Protein AF-A0A7W0J2F4-F1 (afdb_monomer_lite)

Foldseek 3Di:
DDDDPVVVVVVVVVVVVVVVVPPDPPPPPPPPDDPPQPVQLVVLQVQLVVCVVVVVNVSNLVSLVSSCVRVVPDPPSVVSNVVD

Radius of gyration: 29.76 Å; chains: 1; bounding box: 33×39×85 Å

Structure (mmCIF, N/CA/C/O backbone):
data_AF-A0A7W0J2F4-F1
#
_entry.id   AF-A0A7W0J2F4-F1
#
loop_
_atom_site.group_PDB
_atom_site.id
_atom_site.type_symbol
_atom_site.label_atom_id
_atom_site.label_alt_id
_atom_site.label_comp_id
_atom_site.label_asym_id
_atom_site.label_entity_id
_atom_site.label_seq_id
_atom_site.pdbx_PDB_ins_code
_atom_site.Cartn_x
_atom_site.Cartn_y
_atom_site.Cartn_z
_atom_site.occupancy
_atom_site.B_iso_or_equiv
_atom_site.auth_seq_id
_atom_site.auth_comp_id
_atom_site.auth_asym_id
_atom_site.auth_atom_id
_atom_site.pdbx_PDB_model_num
ATOM 1 N N . MET A 1 1 ? -20.545 29.323 -71.226 1.00 47.50 1 MET A N 1
ATOM 2 C CA . MET A 1 1 ? -21.030 27.932 -71.082 1.00 47.50 1 MET A CA 1
ATOM 3 C C . MET A 1 1 ? -19.883 26.955 -71.375 1.00 47.50 1 MET A C 1
ATOM 5 O O . MET A 1 1 ? -19.941 26.234 -72.353 1.00 47.50 1 MET A O 1
ATOM 9 N N . TRP A 1 2 ? -18.797 26.984 -70.589 1.00 51.59 2 TRP A N 1
ATOM 10 C CA . TRP A 1 2 ? -17.724 25.970 -70.619 1.00 51.59 2 TRP A CA 1
ATOM 11 C C . TRP A 1 2 ? -16.774 26.224 -69.441 1.00 51.59 2 TRP A C 1
ATOM 13 O O . TRP A 1 2 ? -15.695 26.798 -69.566 1.00 51.59 2 TRP A O 1
ATOM 23 N N . HIS A 1 3 ? -17.224 25.884 -68.242 1.00 56.62 3 HIS A N 1
ATOM 24 C CA . HIS A 1 3 ? -16.326 25.791 -67.106 1.00 56.62 3 HIS A CA 1
ATOM 25 C C . HIS A 1 3 ? -16.685 24.534 -66.332 1.00 56.62 3 HIS A C 1
ATOM 27 O O . HIS A 1 3 ? -17.850 24.271 -66.054 1.00 56.62 3 HIS A O 1
ATOM 33 N N . ASN A 1 4 ? -15.637 23.809 -65.959 1.00 61.62 4 ASN A N 1
ATOM 34 C CA . ASN A 1 4 ? -15.591 23.019 -64.740 1.00 61.62 4 ASN A CA 1
ATOM 35 C C . ASN A 1 4 ? -15.874 21.508 -64.775 1.00 61.62 4 ASN A C 1
ATOM 37 O O . ASN A 1 4 ? -15.805 20.881 -63.726 1.00 61.62 4 ASN A O 1
ATOM 41 N N . ASN A 1 5 ? -16.026 20.859 -65.933 1.00 60.28 5 ASN A N 1
ATOM 42 C CA . ASN A 1 5 ? -16.116 19.385 -65.952 1.00 60.28 5 ASN A CA 1
ATOM 43 C C . ASN A 1 5 ? -14.804 18.700 -65.523 1.00 60.28 5 ASN A C 1
ATOM 45 O O . ASN A 1 5 ? -14.832 17.661 -64.869 1.00 60.28 5 ASN A O 1
ATOM 49 N N . ASN A 1 6 ? -13.644 19.296 -65.821 1.00 63.78 6 ASN A N 1
ATOM 50 C CA . ASN A 1 6 ? -12.349 18.719 -65.442 1.00 63.78 6 ASN A CA 1
ATOM 51 C C . ASN A 1 6 ? -12.035 18.848 -63.943 1.00 63.78 6 ASN A C 1
ATOM 53 O O . ASN A 1 6 ? -11.341 17.985 -63.410 1.00 63.78 6 ASN A O 1
ATOM 57 N N . MET A 1 7 ? -12.535 19.882 -63.255 1.00 68.81 7 MET A N 1
ATOM 58 C CA . MET A 1 7 ? -12.333 20.029 -61.809 1.00 68.81 7 MET A CA 1
ATOM 59 C C . MET A 1 7 ? -13.228 19.060 -61.042 1.00 68.81 7 MET A C 1
ATOM 61 O O . MET A 1 7 ? -12.728 18.346 -60.181 1.00 68.81 7 MET A O 1
ATOM 65 N N . TYR A 1 8 ? -14.508 18.945 -61.417 1.00 72.75 8 TYR A N 1
ATOM 66 C CA . TYR A 1 8 ? -15.405 17.953 -60.821 1.00 72.75 8 TYR A CA 1
ATOM 67 C C . TYR A 1 8 ? -14.952 16.525 -61.122 1.00 72.75 8 TYR A C 1
ATOM 69 O O . TYR A 1 8 ? -14.987 15.698 -60.224 1.00 72.75 8 TYR A O 1
ATOM 77 N N . ARG A 1 9 ? -14.423 16.237 -62.322 1.00 68.75 9 ARG A N 1
ATOM 78 C CA . ARG A 1 9 ? -13.831 14.925 -62.638 1.00 68.75 9 ARG A CA 1
ATOM 79 C C . ARG A 1 9 ? -12.624 14.609 -61.756 1.00 68.75 9 ARG A C 1
ATOM 81 O O . ARG A 1 9 ? -12.482 13.477 -61.316 1.00 68.75 9 ARG A O 1
ATOM 88 N N . LYS A 1 10 ? -11.766 15.595 -61.476 1.00 68.94 10 LYS A N 1
ATOM 89 C CA . LYS A 1 10 ? -10.640 15.424 -60.544 1.00 68.94 10 LYS A CA 1
ATOM 90 C C . LYS A 1 10 ? -11.134 15.210 -59.112 1.00 68.94 10 LYS A C 1
ATOM 92 O O . LYS A 1 10 ? -10.687 14.275 -58.466 1.00 68.94 10 LYS A O 1
ATOM 97 N N . ILE A 1 11 ? -12.095 16.007 -58.647 1.00 70.69 11 ILE A N 1
ATOM 98 C CA . ILE A 1 11 ? -12.681 15.874 -57.304 1.00 70.69 11 ILE A CA 1
ATOM 99 C C . ILE A 1 11 ? -13.357 14.505 -57.138 1.00 70.69 11 ILE A C 1
ATOM 101 O O . ILE A 1 11 ? -13.126 13.831 -56.140 1.00 70.69 11 ILE A O 1
ATOM 105 N N . LEU A 1 12 ? -14.107 14.049 -58.144 1.00 72.56 12 LEU A N 1
ATOM 106 C CA . LEU A 1 12 ? -14.810 12.763 -58.153 1.00 72.56 12 LEU A CA 1
ATOM 107 C C . LEU A 1 12 ? -13.847 11.563 -58.146 1.00 72.56 12 LEU A C 1
ATOM 109 O O . LEU A 1 12 ? -14.196 10.511 -57.622 1.00 72.56 12 LEU A O 1
ATOM 113 N N . LEU A 1 13 ? -12.619 11.731 -58.654 1.00 70.62 13 LEU A N 1
ATOM 114 C CA . LEU A 1 13 ? -11.566 10.708 -58.602 1.00 70.62 13 LEU A CA 1
ATOM 115 C C . LEU A 1 13 ? -10.730 10.741 -57.308 1.00 70.62 13 LEU A C 1
ATOM 117 O O . LEU A 1 13 ? -10.169 9.716 -56.936 1.00 70.62 13 LEU A O 1
ATOM 121 N N . ILE A 1 14 ? -10.644 11.879 -56.611 1.00 71.88 14 ILE A N 1
ATOM 122 C CA . ILE A 1 14 ? -9.829 12.037 -55.388 1.00 71.88 14 ILE A CA 1
ATOM 123 C C . ILE A 1 14 ? -10.634 11.698 -54.120 1.00 71.88 14 ILE A C 1
ATOM 125 O O . ILE A 1 14 ? -10.084 11.155 -53.163 1.00 71.88 14 ILE A O 1
ATOM 129 N N . LEU A 1 15 ? -11.947 11.952 -54.122 1.00 71.00 15 LEU A N 1
ATOM 130 C CA . LEU A 1 15 ? -12.839 11.707 -52.981 1.00 71.00 15 LEU A CA 1
ATOM 131 C C . LEU A 1 15 ? -12.850 10.250 -52.459 1.00 71.00 15 LEU A C 1
ATOM 133 O O . LEU A 1 15 ? -12.813 10.072 -51.243 1.00 71.00 15 LEU A O 1
ATOM 137 N N . PRO A 1 16 ? -12.859 9.202 -53.312 1.00 68.69 16 PRO A N 1
ATOM 138 C CA . PRO A 1 16 ? -12.859 7.826 -52.825 1.00 68.69 16 PRO A CA 1
ATOM 139 C C . PRO A 1 16 ? -11.498 7.399 -52.264 1.00 68.69 16 PRO A C 1
ATOM 141 O O . PRO A 1 16 ? -11.458 6.575 -51.359 1.00 68.69 16 PRO A O 1
ATOM 144 N N . VAL A 1 17 ? -10.391 7.990 -52.734 1.00 66.94 17 VAL A N 1
ATOM 145 C CA . VAL A 1 17 ? -9.028 7.679 -52.260 1.00 66.94 17 VAL A CA 1
ATOM 146 C C . VAL A 1 17 ? -8.830 8.118 -50.806 1.00 66.94 17 VAL A C 1
ATOM 148 O O . VAL A 1 17 ? -8.153 7.433 -50.046 1.00 66.94 17 VAL A O 1
ATOM 151 N N . LEU A 1 18 ? -9.486 9.204 -50.386 1.00 64.44 18 LEU A N 1
ATOM 152 C CA . LEU A 1 18 ? -9.470 9.672 -48.996 1.00 64.44 18 LEU A CA 1
ATOM 153 C C . LEU A 1 18 ? -10.225 8.736 -48.036 1.00 64.44 18 LEU A C 1
ATOM 155 O O . LEU A 1 18 ? -9.897 8.691 -46.854 1.00 64.44 18 LEU A O 1
ATOM 159 N N . PHE A 1 19 ? -11.189 7.952 -48.531 1.00 62.72 19 PHE A N 1
ATOM 160 C CA . PHE A 1 19 ? -11.955 7.008 -47.708 1.00 62.72 19 PHE A CA 1
ATOM 161 C C . PHE A 1 19 ? -11.224 5.680 -47.454 1.00 62.72 19 PHE A C 1
ATOM 163 O O . PHE A 1 19 ? -11.503 5.016 -46.457 1.00 62.72 19 PHE A O 1
ATOM 170 N N . VAL A 1 20 ? -10.259 5.295 -48.300 1.00 63.88 20 VAL A N 1
ATOM 171 C CA . VAL A 1 20 ? -9.546 4.004 -48.166 1.00 63.88 20 VAL A CA 1
ATOM 172 C C . VAL A 1 20 ? -8.499 4.020 -47.041 1.00 63.88 20 VAL A C 1
ATOM 174 O O . VAL A 1 20 ? -8.115 2.967 -46.541 1.00 63.88 20 VAL A O 1
ATOM 177 N N . PHE A 1 21 ?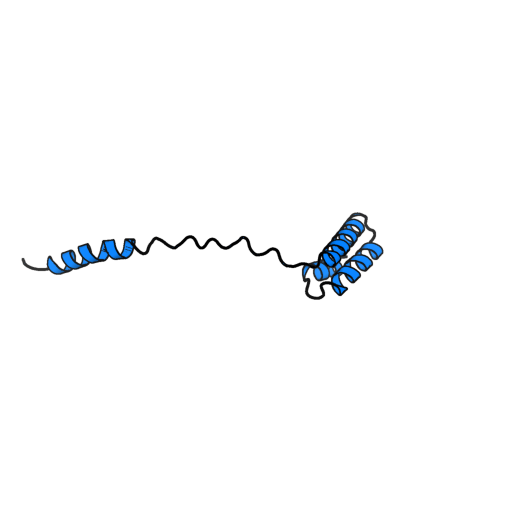 -8.088 5.197 -46.561 1.00 60.91 21 PHE A N 1
ATOM 178 C CA . PHE A 1 21 ? -7.187 5.321 -45.406 1.00 60.91 21 PHE A CA 1
ATOM 179 C C . PHE A 1 21 ? -7.888 5.137 -44.049 1.00 60.91 21 PHE A C 1
ATOM 181 O O . PHE A 1 21 ? -7.233 5.188 -43.011 1.00 60.91 21 PHE A O 1
ATOM 188 N N . SER A 1 22 ? -9.206 4.897 -44.031 1.00 66.31 22 SER A N 1
ATOM 189 C CA . SER A 1 22 ? -9.971 4.752 -42.785 1.00 66.31 22 SER A CA 1
ATOM 190 C C . SER A 1 22 ? -9.797 3.398 -42.085 1.00 66.31 22 SER A C 1
ATOM 192 O O . SER A 1 22 ? -10.283 3.239 -40.963 1.00 66.31 22 SER A O 1
ATOM 194 N N . CYS A 1 23 ? -9.110 2.419 -42.682 1.00 64.38 23 CYS A N 1
ATOM 195 C CA . CYS A 1 23 ? -8.704 1.225 -41.943 1.00 64.38 23 CYS A CA 1
ATOM 196 C C . CYS A 1 23 ? -7.475 1.549 -41.090 1.00 64.38 23 CYS A C 1
ATOM 198 O O . CYS A 1 23 ? -6.348 1.204 -41.441 1.00 64.38 23 CYS A O 1
ATOM 200 N N . ALA A 1 24 ? -7.702 2.197 -39.946 1.00 73.44 24 ALA A N 1
ATOM 201 C CA . ALA A 1 24 ? -6.744 2.124 -38.857 1.00 73.44 24 ALA A CA 1
ATOM 202 C C . ALA A 1 24 ? -6.593 0.635 -38.494 1.00 73.44 24 ALA A C 1
ATOM 204 O O . ALA A 1 24 ? -7.605 -0.019 -38.214 1.00 73.44 24 ALA A O 1
ATOM 205 N N . PRO A 1 25 ? -5.382 0.054 -38.532 1.00 65.31 25 PRO A N 1
ATOM 206 C CA . PRO A 1 25 ? -5.193 -1.263 -37.957 1.00 65.31 25 PRO A CA 1
ATOM 207 C C . PRO A 1 25 ? -5.619 -1.174 -36.493 1.00 65.31 25 PRO A C 1
ATOM 209 O O . PRO A 1 25 ? -5.189 -0.274 -35.771 1.00 65.31 25 PRO A O 1
ATOM 212 N N . ILE A 1 26 ? -6.483 -2.094 -36.060 1.00 64.88 26 ILE A N 1
ATOM 213 C CA . ILE A 1 26 ? -6.698 -2.341 -34.637 1.00 64.88 26 ILE A CA 1
ATOM 214 C C . ILE A 1 26 ? -5.331 -2.771 -34.113 1.00 64.88 26 ILE A C 1
ATOM 216 O O . ILE A 1 26 ? -4.926 -3.924 -34.276 1.00 64.88 26 ILE A O 1
ATOM 220 N N . PHE A 1 27 ? -4.583 -1.820 -33.557 1.00 64.38 27 PHE A N 1
ATOM 221 C CA . PHE A 1 27 ? -3.433 -2.125 -32.735 1.00 64.38 27 PHE A CA 1
ATOM 222 C C . PHE A 1 27 ? -4.024 -2.896 -31.564 1.00 64.38 27 PHE A C 1
ATOM 224 O O . PHE A 1 27 ? -4.671 -2.319 -30.691 1.00 64.38 27 PHE A O 1
ATOM 231 N N . ARG A 1 28 ? -3.906 -4.227 -31.600 1.00 61.09 28 ARG A N 1
ATOM 232 C CA . ARG A 1 28 ? -4.086 -5.015 -30.392 1.00 61.09 28 ARG A CA 1
ATOM 233 C C . ARG A 1 28 ? -2.948 -4.566 -29.489 1.00 61.09 28 ARG A C 1
ATOM 235 O O . ARG A 1 28 ? -1.848 -5.095 -29.588 1.00 61.09 28 ARG A O 1
ATOM 242 N N . THR A 1 29 ? -3.185 -3.539 -28.677 1.00 67.25 29 THR A N 1
ATOM 243 C CA . THR A 1 29 ? -2.418 -3.388 -27.452 1.00 67.25 29 THR A CA 1
ATOM 244 C C . THR A 1 29 ? -2.613 -4.718 -26.750 1.00 67.25 29 THR A C 1
ATOM 246 O O . THR A 1 29 ? -3.752 -5.075 -26.426 1.00 67.25 29 THR A O 1
ATOM 249 N N . GLU A 1 30 ? -1.542 -5.489 -26.583 1.00 69.81 30 GLU A N 1
ATOM 250 C CA . GLU A 1 30 ? -1.558 -6.499 -25.536 1.00 69.81 30 GLU A CA 1
ATOM 251 C C . GLU A 1 30 ? -2.090 -5.804 -24.274 1.00 69.81 30 GLU A C 1
ATOM 253 O O . GLU A 1 30 ? -1.797 -4.611 -24.082 1.00 69.81 30 GLU A O 1
ATOM 258 N N . PRO A 1 31 ? -2.959 -6.466 -23.483 1.00 70.25 31 PRO A N 1
ATOM 259 C CA . PRO A 1 31 ? -3.367 -5.917 -22.199 1.00 70.25 31 PRO A CA 1
ATOM 260 C C . PRO A 1 31 ? -2.106 -5.383 -21.527 1.00 70.25 31 PRO A C 1
ATOM 262 O O . PRO A 1 31 ? -1.097 -6.089 -21.601 1.00 70.25 31 PRO A O 1
ATOM 265 N N . PRO A 1 32 ? -2.124 -4.148 -20.989 1.00 67.62 32 PRO A N 1
ATOM 266 C CA . PRO A 1 32 ? -0.930 -3.563 -20.399 1.00 67.62 32 PRO A CA 1
ATOM 267 C C . PRO A 1 32 ? -0.279 -4.632 -19.533 1.00 67.62 32 PRO A C 1
ATOM 269 O O . PRO A 1 32 ? -0.967 -5.218 -18.691 1.00 67.62 32 PRO A O 1
ATOM 272 N N . GLU A 1 33 ? 0.979 -4.955 -19.848 1.00 66.56 33 GLU A N 1
ATOM 273 C CA . GLU A 1 33 ? 1.741 -5.964 -19.124 1.00 66.56 33 GLU A CA 1
ATOM 274 C C . GLU A 1 33 ? 1.536 -5.678 -17.641 1.00 66.56 33 GLU A C 1
ATOM 276 O O . GLU A 1 33 ? 1.708 -4.534 -17.198 1.00 66.56 33 GLU A O 1
ATOM 281 N N . SER A 1 34 ? 1.018 -6.668 -16.907 1.00 70.50 34 SER A N 1
ATOM 282 C CA . SER A 1 34 ? 0.749 -6.479 -15.488 1.00 70.50 34 SER A CA 1
ATOM 283 C C . SER A 1 34 ? 2.045 -5.983 -14.859 1.00 70.50 34 SER A C 1
ATOM 285 O O . SER A 1 34 ? 3.066 -6.635 -15.093 1.00 70.50 34 SER A O 1
ATOM 287 N N . PRO A 1 35 ? 2.036 -4.858 -14.121 1.00 72.06 35 PRO A N 1
ATOM 288 C CA . PRO A 1 35 ? 3.260 -4.343 -13.536 1.00 72.06 35 PRO A CA 1
ATOM 289 C C . PRO A 1 35 ? 3.954 -5.476 -12.785 1.00 72.06 35 PRO A C 1
ATOM 291 O O . PRO A 1 35 ? 3.300 -6.199 -12.028 1.00 72.06 35 PRO A O 1
ATOM 294 N N . ASP A 1 36 ? 5.246 -5.662 -13.059 1.00 82.88 36 ASP A N 1
ATOM 295 C CA . ASP A 1 36 ? 6.067 -6.687 -12.420 1.00 82.88 36 ASP A CA 1
ATOM 296 C C . ASP A 1 36 ? 6.310 -6.279 -10.965 1.00 82.88 36 ASP A C 1
ATOM 298 O O . ASP A 1 36 ? 7.321 -5.677 -10.605 1.00 82.88 36 ASP A O 1
ATOM 302 N N . ILE A 1 37 ? 5.287 -6.489 -10.139 1.00 84.88 37 ILE A N 1
ATOM 303 C CA . ILE A 1 37 ? 5.336 -6.237 -8.707 1.00 84.88 37 ILE A CA 1
ATOM 304 C C . ILE A 1 37 ? 5.980 -7.469 -8.070 1.00 84.88 37 ILE A C 1
ATOM 306 O O . ILE A 1 37 ? 5.451 -8.576 -8.235 1.00 84.88 37 ILE A O 1
ATOM 310 N N . PRO A 1 38 ? 7.065 -7.306 -7.290 1.00 94.44 38 PRO A N 1
ATOM 311 C CA . PRO A 1 38 ? 7.641 -8.411 -6.542 1.00 94.44 38 PRO A CA 1
ATOM 312 C C . PRO A 1 38 ? 6.566 -9.080 -5.680 1.00 94.44 38 PRO A C 1
ATOM 314 O O . PRO A 1 38 ? 5.891 -8.423 -4.881 1.00 94.44 38 PRO A O 1
ATOM 317 N N . LYS A 1 39 ? 6.387 -10.395 -5.835 1.00 95.44 39 LYS A N 1
ATOM 318 C CA . LYS A 1 39 ? 5.319 -11.146 -5.151 1.00 95.44 39 LYS A CA 1
ATOM 319 C C . LYS A 1 39 ? 5.423 -11.012 -3.636 1.00 95.44 39 LYS A C 1
ATOM 321 O O . LYS A 1 39 ? 4.411 -10.914 -2.951 1.00 95.44 39 LYS A O 1
ATOM 326 N N . GLU A 1 40 ? 6.646 -10.958 -3.128 1.00 97.12 40 GLU A N 1
ATOM 327 C CA . GLU A 1 40 ? 6.968 -10.767 -1.721 1.00 97.12 40 GLU A CA 1
ATOM 328 C C . GLU A 1 40 ? 6.556 -9.367 -1.235 1.00 97.12 40 GLU A C 1
ATOM 330 O O . GLU A 1 40 ? 5.982 -9.245 -0.154 1.00 97.12 40 GLU A O 1
ATOM 335 N N . ALA A 1 41 ? 6.754 -8.319 -2.047 1.00 97.69 41 ALA A N 1
ATOM 336 C CA . ALA A 1 41 ? 6.264 -6.974 -1.727 1.00 97.69 41 ALA A CA 1
ATOM 337 C C . ALA A 1 41 ? 4.732 -6.957 -1.649 1.00 97.69 41 ALA A C 1
ATOM 339 O O . ALA A 1 41 ? 4.158 -6.418 -0.702 1.00 97.69 41 ALA A O 1
ATOM 340 N N . TYR A 1 42 ? 4.066 -7.596 -2.614 1.00 96.75 42 TYR A N 1
ATOM 341 C CA . TYR A 1 42 ? 2.608 -7.695 -2.641 1.00 96.75 42 TYR A CA 1
ATOM 342 C C . TYR A 1 42 ? 2.050 -8.505 -1.461 1.00 96.75 42 TYR A C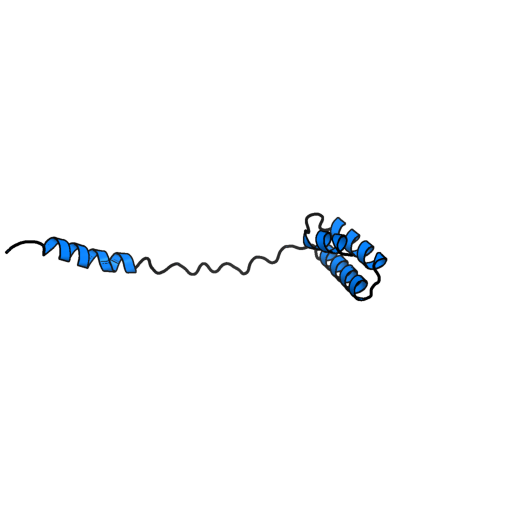 1
ATOM 344 O O . TYR A 1 42 ? 1.036 -8.131 -0.874 1.00 96.75 42 TYR A O 1
ATOM 352 N N . TYR A 1 43 ? 2.741 -9.574 -1.059 1.00 97.94 43 TYR A N 1
ATOM 353 C CA . TYR A 1 43 ? 2.402 -10.360 0.125 1.00 97.94 43 TYR A CA 1
ATOM 354 C C . TYR A 1 43 ? 2.418 -9.505 1.398 1.00 97.94 43 TYR A C 1
ATOM 356 O O . TYR A 1 43 ? 1.422 -9.455 2.122 1.00 97.94 43 TYR A O 1
ATOM 364 N N . HIS A 1 44 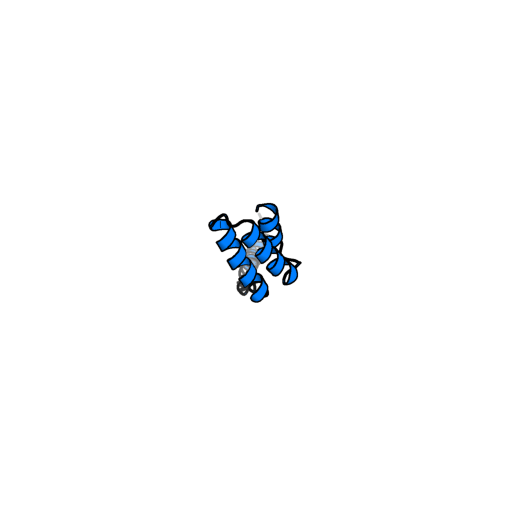? 3.509 -8.777 1.642 1.00 98.56 44 HIS A N 1
ATOM 365 C CA . HIS A 1 44 ? 3.601 -7.879 2.792 1.00 98.56 44 HIS A CA 1
ATOM 366 C C . HIS A 1 44 ? 2.578 -6.739 2.719 1.00 98.56 44 HIS A C 1
ATOM 368 O O . HIS A 1 44 ? 1.985 -6.388 3.735 1.00 98.56 44 HIS A O 1
ATOM 374 N N . TYR A 1 45 ? 2.292 -6.208 1.528 1.00 98.19 45 TYR A N 1
ATOM 375 C CA . TYR A 1 45 ? 1.229 -5.219 1.348 1.00 98.19 45 TYR A CA 1
ATOM 376 C C . TYR A 1 45 ? -0.140 -5.752 1.795 1.00 98.19 45 TYR A C 1
ATOM 378 O O . TYR A 1 45 ? -0.835 -5.072 2.547 1.00 98.19 45 TYR A O 1
ATOM 386 N N . ILE A 1 46 ? -0.519 -6.969 1.387 1.00 98.25 46 ILE A N 1
ATOM 387 C CA . ILE A 1 46 ? -1.805 -7.572 1.776 1.00 98.25 46 ILE A CA 1
ATOM 388 C C . ILE A 1 46 ? -1.888 -7.760 3.293 1.00 98.25 46 ILE A C 1
ATOM 390 O O . ILE A 1 46 ? -2.911 -7.422 3.883 1.00 98.25 46 ILE A O 1
ATOM 394 N N . LEU A 1 47 ? -0.824 -8.255 3.932 1.00 98.69 47 LEU A N 1
ATOM 395 C CA . LEU A 1 47 ? -0.794 -8.405 5.391 1.00 98.69 47 LEU A CA 1
ATOM 396 C C . LEU A 1 47 ? -0.925 -7.059 6.113 1.00 98.69 47 LEU A C 1
ATOM 398 O O . LEU A 1 47 ? -1.607 -6.965 7.134 1.00 98.69 47 LEU A O 1
ATOM 402 N N . GLY A 1 48 ? -0.281 -6.017 5.581 1.00 98.44 48 GLY A N 1
ATOM 403 C CA . GLY A 1 48 ? -0.402 -4.659 6.104 1.00 98.44 48 GLY A CA 1
ATOM 404 C C . GLY A 1 48 ? -1.832 -4.141 6.007 1.00 98.44 48 GLY A C 1
ATOM 405 O O . GLY A 1 48 ? -2.380 -3.660 6.997 1.00 98.44 48 GLY A O 1
ATOM 406 N N . TYR A 1 49 ? -2.461 -4.338 4.850 1.00 98.31 49 TYR A N 1
ATOM 407 C CA . TYR A 1 49 ? -3.837 -3.928 4.588 1.00 98.31 49 TYR A CA 1
ATOM 408 C C . TYR A 1 49 ? -4.857 -4.679 5.445 1.00 98.31 49 TYR A C 1
ATOM 410 O O . TYR A 1 49 ? -5.768 -4.074 6.003 1.00 98.31 49 TYR A O 1
ATOM 418 N N . GLU A 1 50 ? -4.691 -5.987 5.633 1.00 98.62 50 GLU A N 1
ATOM 419 C CA . GLU A 1 50 ? -5.543 -6.754 6.545 1.00 98.62 50 GLU A CA 1
ATOM 420 C C . GLU A 1 50 ? -5.407 -6.254 7.992 1.00 98.62 50 GLU A C 1
ATOM 422 O O . GLU A 1 50 ? -6.406 -6.065 8.689 1.00 98.62 50 GLU A O 1
ATOM 427 N N . ALA A 1 51 ? -4.179 -6.000 8.451 1.00 98.62 51 ALA A N 1
ATOM 428 C CA . ALA A 1 51 ? -3.940 -5.461 9.784 1.00 98.62 51 ALA A CA 1
ATOM 429 C C . ALA A 1 51 ? -4.570 -4.070 9.965 1.00 98.62 51 ALA A C 1
ATOM 431 O O . ALA A 1 51 ? -5.158 -3.809 11.016 1.00 98.62 51 ALA A O 1
ATOM 432 N N . GLU A 1 52 ? -4.495 -3.211 8.947 1.00 98.06 52 GLU A N 1
ATOM 433 C CA . GLU A 1 52 ? -5.142 -1.896 8.911 1.00 98.06 52 GLU A CA 1
ATOM 434 C C . GLU A 1 52 ? -6.664 -2.017 9.050 1.00 98.06 52 GLU A C 1
ATOM 436 O O . GLU A 1 52 ? -7.251 -1.384 9.927 1.00 98.06 52 GLU A O 1
ATOM 441 N N . LEU A 1 53 ? -7.302 -2.900 8.271 1.00 97.81 53 LEU A N 1
ATOM 442 C CA . LEU A 1 53 ? -8.745 -3.163 8.358 1.00 97.81 53 LEU A CA 1
ATOM 443 C C . LEU A 1 53 ? -9.179 -3.650 9.750 1.00 97.81 53 LEU A C 1
ATOM 445 O O . LEU A 1 53 ? -10.308 -3.405 10.174 1.00 97.81 53 LEU A O 1
ATOM 449 N N . LEU A 1 54 ? -8.284 -4.328 10.471 1.00 98.38 54 LEU A N 1
ATOM 450 C CA . LEU A 1 54 ? -8.496 -4.788 11.845 1.00 98.38 54 LEU A CA 1
ATOM 451 C C . LEU A 1 54 ? -8.119 -3.740 12.910 1.00 98.38 54 LEU A C 1
ATOM 453 O O . LEU A 1 54 ? -8.201 -4.039 14.103 1.00 98.38 54 LEU A O 1
ATOM 457 N N . GLY A 1 55 ? -7.676 -2.542 12.515 1.00 97.69 55 GLY A N 1
ATOM 458 C CA . GLY A 1 55 ? -7.231 -1.475 13.419 1.00 97.69 55 GLY A CA 1
ATOM 459 C C . GLY A 1 55 ? -5.900 -1.761 14.123 1.00 97.69 55 GLY A C 1
ATOM 460 O O . GLY A 1 55 ? -5.584 -1.144 15.141 1.00 97.69 55 GLY A O 1
ATOM 461 N N . LYS A 1 56 ? -5.108 -2.712 13.620 1.00 98.56 56 LYS A N 1
ATOM 462 C CA . LYS A 1 56 ? -3.792 -3.089 14.159 1.00 98.56 56 LYS A CA 1
ATOM 463 C C . LYS A 1 56 ? -2.692 -2.247 13.506 1.00 98.56 56 LYS A C 1
ATOM 465 O O . LYS A 1 56 ? -1.824 -2.781 12.817 1.00 98.56 56 LYS A O 1
ATOM 470 N N . TRP A 1 57 ? -2.722 -0.936 13.738 1.00 97.75 57 TRP A N 1
ATOM 471 C CA . TRP A 1 57 ? -1.895 0.061 13.038 1.00 97.75 57 TRP A CA 1
ATOM 472 C C . TRP A 1 57 ? -0.388 -0.236 13.060 1.00 97.75 57 TRP A C 1
ATOM 474 O O . TRP A 1 57 ? 0.271 -0.168 12.030 1.00 97.75 57 TRP A O 1
ATOM 484 N N . GLU A 1 58 ? 0.164 -0.662 14.200 1.00 98.25 58 GLU A N 1
ATOM 485 C CA . GLU A 1 58 ? 1.589 -1.018 14.297 1.00 98.25 58 GLU A CA 1
ATOM 486 C C . GLU A 1 58 ? 1.942 -2.238 13.428 1.00 98.25 58 GLU A C 1
ATOM 488 O O . GLU A 1 58 ? 2.956 -2.257 12.732 1.00 98.25 58 GLU A O 1
ATOM 493 N N . THR A 1 59 ? 1.069 -3.251 13.405 1.00 98.50 59 THR A N 1
ATOM 494 C CA . THR A 1 59 ? 1.249 -4.427 12.538 1.00 98.50 59 THR A CA 1
ATOM 495 C C . THR A 1 59 ? 1.114 -4.051 11.062 1.00 98.50 59 THR A C 1
ATOM 497 O O . THR A 1 59 ? 1.847 -4.592 10.230 1.00 98.50 59 THR A O 1
ATOM 500 N N . ALA A 1 60 ? 0.220 -3.111 10.741 1.00 98.69 60 ALA A N 1
ATOM 501 C CA . ALA A 1 60 ? 0.057 -2.581 9.394 1.00 98.69 60 ALA A CA 1
ATOM 502 C C . ALA A 1 60 ? 1.332 -1.869 8.922 1.00 98.69 60 ALA A C 1
ATOM 504 O O . ALA A 1 60 ? 1.914 -2.261 7.911 1.00 98.69 60 ALA A O 1
ATOM 505 N N . LEU A 1 61 ? 1.831 -0.904 9.703 1.00 98.50 61 LEU A N 1
ATOM 506 C CA . LEU A 1 61 ? 3.051 -0.150 9.394 1.00 98.50 61 LEU A CA 1
ATOM 507 C C . LEU A 1 61 ? 4.281 -1.048 9.255 1.00 98.50 61 LEU A C 1
ATOM 509 O O . LEU A 1 61 ? 5.084 -0.836 8.345 1.00 98.50 61 LEU A O 1
ATOM 513 N N . ASN A 1 62 ? 4.420 -2.071 10.101 1.00 98.62 62 ASN A N 1
ATOM 514 C CA . ASN A 1 62 ? 5.522 -3.029 9.996 1.00 98.62 62 ASN A CA 1
ATOM 515 C C . ASN A 1 62 ? 5.488 -3.777 8.658 1.00 98.62 62 ASN A C 1
ATOM 517 O O . ASN A 1 62 ? 6.493 -3.833 7.952 1.00 98.62 62 ASN A O 1
ATOM 521 N N . ASN A 1 63 ? 4.326 -4.301 8.267 1.00 98.75 63 ASN A N 1
ATOM 522 C CA . ASN A 1 63 ? 4.179 -5.015 7.001 1.00 98.75 63 ASN A CA 1
ATOM 523 C C . ASN A 1 63 ? 4.337 -4.093 5.786 1.00 98.75 63 ASN A C 1
ATOM 525 O O . ASN A 1 63 ? 5.053 -4.439 4.849 1.00 98.75 63 ASN A O 1
ATOM 529 N N . TYR A 1 64 ? 3.759 -2.892 5.809 1.00 98.62 64 TYR A N 1
ATOM 530 C CA . TYR A 1 64 ? 3.975 -1.916 4.742 1.00 98.62 64 TYR A CA 1
ATOM 531 C C . TYR A 1 64 ? 5.444 -1.492 4.627 1.00 98.62 64 TYR A C 1
ATOM 533 O O . TYR A 1 64 ? 5.936 -1.298 3.518 1.00 98.62 64 TYR A O 1
ATOM 541 N N . SER A 1 65 ? 6.173 -1.413 5.741 1.00 98.38 65 SER A N 1
ATOM 542 C CA . SER A 1 65 ? 7.611 -1.128 5.731 1.00 98.38 65 SER A CA 1
ATOM 543 C C . SER A 1 65 ? 8.420 -2.257 5.089 1.00 98.38 65 SER A C 1
ATOM 545 O O . SER A 1 65 ? 9.325 -1.974 4.306 1.00 98.38 65 SER A O 1
ATOM 547 N N . GLU A 1 66 ? 8.094 -3.525 5.362 1.00 98.62 66 GLU A N 1
ATOM 548 C CA . GLU A 1 66 ? 8.716 -4.663 4.665 1.00 98.62 66 GLU A CA 1
ATOM 549 C C . GLU A 1 66 ? 8.394 -4.650 3.167 1.00 98.62 66 GLU A C 1
ATOM 551 O O . GLU A 1 66 ? 9.294 -4.806 2.343 1.00 98.62 66 GLU A O 1
ATOM 556 N N . ALA A 1 67 ? 7.144 -4.358 2.796 1.00 98.38 67 ALA A N 1
ATOM 557 C CA . ALA A 1 67 ? 6.760 -4.203 1.396 1.00 98.38 67 ALA A CA 1
ATOM 558 C C . ALA A 1 67 ? 7.573 -3.090 0.705 1.00 98.38 67 ALA A C 1
ATOM 560 O O . ALA A 1 67 ? 8.073 -3.290 -0.401 1.00 98.38 67 ALA A O 1
ATOM 561 N N . LEU A 1 68 ? 7.763 -1.941 1.370 1.00 98.12 68 LEU A N 1
ATOM 562 C CA . LEU A 1 68 ? 8.515 -0.800 0.833 1.00 98.12 6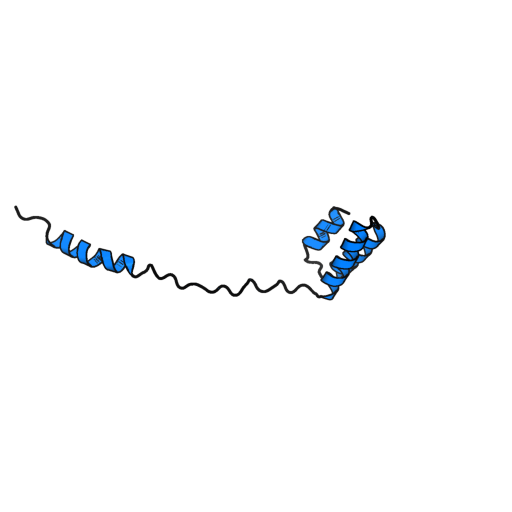8 LEU A CA 1
ATOM 563 C C . LEU A 1 68 ? 10.014 -1.094 0.683 1.00 98.12 68 LEU A C 1
ATOM 565 O O . LEU A 1 68 ? 10.653 -0.543 -0.209 1.00 98.12 68 LEU A O 1
ATOM 569 N N . LYS A 1 69 ? 10.597 -1.952 1.529 1.00 98.19 69 LYS A N 1
ATOM 570 C CA . LYS A 1 69 ? 11.994 -2.395 1.362 1.00 98.19 69 LYS A CA 1
ATOM 571 C C . LYS A 1 69 ? 12.183 -3.206 0.078 1.00 98.19 69 LYS A C 1
ATOM 573 O O . LYS A 1 69 ? 13.250 -3.127 -0.524 1.00 98.19 69 LYS A O 1
ATOM 578 N N . ILE A 1 70 ? 11.169 -3.979 -0.318 1.00 98.06 70 ILE A N 1
ATOM 579 C CA . ILE A 1 70 ? 11.210 -4.870 -1.487 1.00 98.06 70 ILE A CA 1
ATOM 580 C C . ILE A 1 70 ? 10.838 -4.115 -2.769 1.00 98.06 70 ILE A C 1
ATOM 582 O O . ILE A 1 70 ? 11.508 -4.280 -3.785 1.00 98.06 70 ILE A O 1
ATOM 586 N N . ASP A 1 71 ? 9.820 -3.251 -2.714 1.00 96.81 71 ASP A N 1
ATOM 587 C CA . ASP A 1 71 ? 9.453 -2.332 -3.798 1.00 96.81 71 ASP A CA 1
ATOM 588 C C . ASP A 1 71 ? 9.532 -0.863 -3.330 1.00 96.81 71 ASP A C 1
ATOM 590 O O . ASP A 1 71 ? 8.511 -0.227 -3.029 1.00 96.81 71 ASP A O 1
ATOM 594 N N . PRO A 1 72 ? 10.747 -0.278 -3.296 1.00 96.56 72 PRO A N 1
ATOM 595 C CA . PRO A 1 72 ? 10.947 1.107 -2.879 1.00 96.56 72 PRO A CA 1
ATOM 596 C C . PRO A 1 72 ? 10.349 2.120 -3.848 1.00 96.56 72 PRO A C 1
ATOM 598 O O . PRO A 1 72 ? 10.226 3.293 -3.501 1.00 96.56 72 PRO A O 1
ATOM 601 N N . ALA A 1 73 ? 10.010 1.720 -5.075 1.00 95.06 73 ALA A N 1
ATOM 602 C CA . ALA A 1 73 ? 9.445 2.606 -6.083 1.00 95.06 73 ALA A CA 1
ATOM 603 C C . ALA A 1 73 ? 7.917 2.688 -5.987 1.00 95.06 73 ALA A C 1
ATOM 605 O O . ALA A 1 73 ? 7.346 3.628 -6.543 1.00 95.06 73 ALA A O 1
ATOM 606 N N . SER A 1 74 ? 7.268 1.804 -5.224 1.00 94.88 74 SER A N 1
ATOM 607 C CA . SER A 1 74 ? 5.812 1.729 -5.110 1.00 94.88 74 SER A CA 1
ATOM 608 C C . SER A 1 74 ? 5.171 3.016 -4.573 1.00 94.88 74 SER A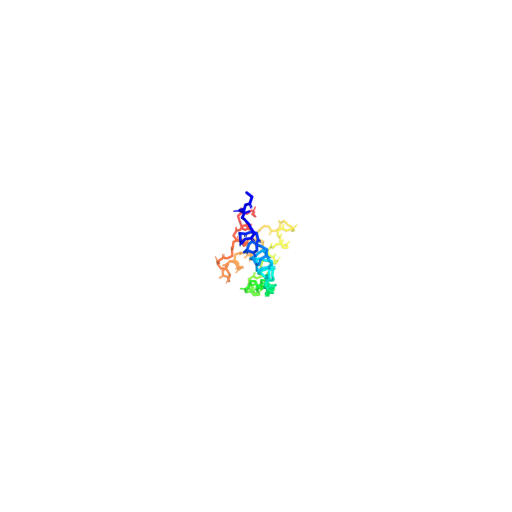 C 1
ATOM 610 O O . SER A 1 74 ? 5.331 3.351 -3.392 1.00 94.88 74 SER A O 1
ATOM 612 N N . PRO A 1 75 ? 4.387 3.751 -5.384 1.00 94.56 75 PRO A N 1
ATOM 613 C CA . PRO A 1 75 ? 3.583 4.852 -4.867 1.00 94.56 75 PRO A CA 1
ATOM 614 C C . PRO A 1 75 ? 2.452 4.340 -3.966 1.00 94.56 75 PRO A C 1
ATOM 616 O O . PRO A 1 75 ? 2.131 4.997 -2.984 1.00 94.56 75 PRO A O 1
ATOM 619 N N . TYR A 1 76 ? 1.904 3.153 -4.249 1.00 93.44 76 TYR A N 1
ATOM 620 C CA . TYR A 1 76 ? 0.800 2.568 -3.486 1.00 93.44 76 TYR A CA 1
ATOM 621 C C . TYR A 1 76 ? 1.183 2.303 -2.030 1.00 93.44 76 TYR A C 1
ATOM 623 O O . TYR A 1 76 ? 0.454 2.708 -1.128 1.00 93.44 76 TYR A O 1
ATOM 631 N N . ILE A 1 77 ? 2.345 1.685 -1.788 1.00 97.00 77 ILE A N 1
ATOM 632 C CA . ILE A 1 77 ? 2.823 1.415 -0.423 1.00 97.00 77 ILE A CA 1
ATOM 633 C C . ILE A 1 77 ? 3.077 2.730 0.327 1.00 97.00 77 ILE A C 1
ATOM 635 O O . ILE A 1 77 ? 2.670 2.872 1.478 1.00 97.00 77 ILE A O 1
ATOM 639 N N . ARG A 1 78 ? 3.680 3.729 -0.335 1.00 97.12 78 ARG A N 1
ATOM 640 C CA . ARG A 1 78 ? 3.885 5.059 0.264 1.00 97.12 78 ARG A CA 1
ATOM 641 C C . ARG A 1 78 ? 2.573 5.739 0.638 1.00 97.12 78 ARG A C 1
ATOM 643 O O . ARG A 1 78 ? 2.501 6.357 1.697 1.00 97.12 78 ARG A O 1
ATOM 650 N N . THR A 1 79 ? 1.552 5.629 -0.209 1.00 96.88 79 THR A N 1
ATOM 651 C CA . THR A 1 79 ? 0.225 6.174 0.084 1.00 96.88 79 THR A CA 1
ATOM 652 C C . THR A 1 79 ? -0.384 5.512 1.313 1.00 96.88 79 THR A C 1
ATOM 654 O O . THR A 1 79 ? -0.852 6.242 2.179 1.00 96.88 79 THR A O 1
ATOM 657 N N . GLN A 1 80 ? -0.312 4.181 1.440 1.00 95.56 80 GLN A N 1
ATOM 658 C CA . GLN A 1 80 ? -0.851 3.506 2.627 1.00 95.56 80 GLN A CA 1
ATOM 659 C C . GLN A 1 80 ? -0.132 3.927 3.908 1.00 95.56 80 GLN A C 1
ATOM 661 O O . GLN A 1 80 ? -0.786 4.331 4.860 1.00 95.56 80 GLN A O 1
ATOM 666 N N . ILE A 1 81 ? 1.205 3.947 3.915 1.00 96.56 81 ILE A N 1
ATOM 667 C CA . ILE A 1 81 ? 1.980 4.399 5.087 1.00 96.56 81 ILE A CA 1
ATOM 668 C C . ILE A 1 81 ? 1.661 5.853 5.458 1.00 96.56 81 ILE A C 1
ATOM 670 O O . ILE A 1 81 ? 1.717 6.213 6.624 1.00 96.56 81 ILE A O 1
ATOM 674 N N . SER A 1 82 ? 1.350 6.703 4.476 1.00 95.88 82 SER A N 1
ATOM 675 C CA . SER A 1 82 ? 1.009 8.107 4.740 1.00 95.88 82 SER A CA 1
ATOM 676 C C . SER A 1 82 ? -0.381 8.284 5.359 1.00 95.88 82 SER A C 1
ATOM 678 O O . SER A 1 82 ? -0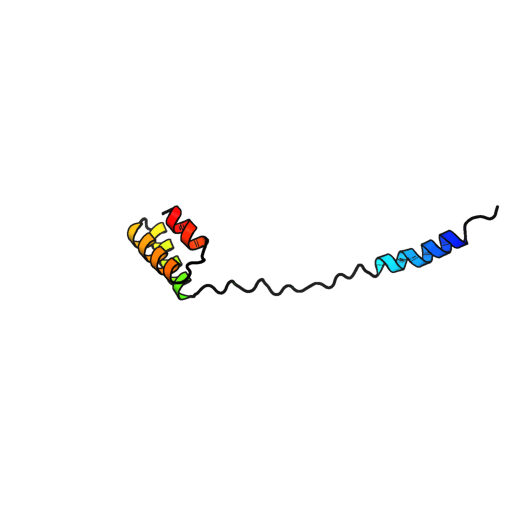.653 9.338 5.928 1.00 95.88 82 SER A O 1
ATOM 680 N N . TYR A 1 83 ? -1.273 7.309 5.168 1.00 88.38 83 TYR A N 1
ATOM 681 C CA . TYR A 1 83 ? -2.661 7.346 5.627 1.00 88.38 83 TYR A CA 1
ATOM 682 C C . TYR A 1 83 ? -2.856 6.682 6.999 1.00 88.38 83 TYR A C 1
ATOM 684 O O . TYR A 1 83 ? -3.656 7.173 7.795 1.00 88.38 83 TYR A O 1
ATOM 692 N N . VAL A 1 84 ? -2.138 5.579 7.229 1.00 87.06 84 VAL A N 1
ATOM 693 C CA . VAL A 1 84 ? -2.130 4.739 8.443 1.00 87.06 84 VAL A CA 1
ATOM 694 C C . VAL A 1 84 ? -1.474 5.457 9.618 1.00 87.06 84 VAL A C 1
ATOM 696 O O . VAL A 1 84 ? -2.049 5.389 10.727 1.00 87.06 84 VAL A O 1
#

Secondary structure (DSSP, 8-state):
----HHHHHHHHHHHHHHHHTT--------S-PPP---HHHHHHHHHHHHHHHTT-HHHHHHHHHHHHHH-TT-HHHHHHHHH-

pLDDT: mean 83.78, std 15.73, range [47.5, 98.75]

Sequence (84 aa):
MWHNNNMYRKILLILPVLFVFSCAPIFRTEPPESPDIPKEAYYHYILGYEAELLGKWETALNNYSEALKIDPASPYIRTQISYV